Protein AF-A0A7R9DIX6-F1 (afdb_monomer_lite)

Structure (mmCIF, N/CA/C/O backbone):
data_AF-A0A7R9DIX6-F1
#
_entry.id   AF-A0A7R9DIX6-F1
#
loop_
_atom_site.group_PDB
_atom_site.id
_atom_site.type_symbol
_atom_site.label_atom_id
_atom_site.label_alt_id
_atom_site.label_comp_id
_atom_site.label_asym_id
_atom_site.label_entity_id
_atom_site.label_seq_id
_atom_site.pdbx_PDB_ins_code
_atom_site.Cartn_x
_atom_site.Cartn_y
_atom_site.Cartn_z
_atom_site.occupancy
_atom_site.B_iso_or_equiv
_atom_site.auth_seq_id
_atom_site.auth_comp_id
_atom_site.auth_asym_id
_atom_site.auth_atom_id
_atom_site.pdbx_PDB_model_num
ATOM 1 N N . MET A 1 1 ? 20.218 0.274 -115.977 1.00 43.94 1 MET A N 1
ATOM 2 C CA . MET A 1 1 ? 21.511 0.579 -115.327 1.00 43.94 1 MET A CA 1
ATOM 3 C C . MET A 1 1 ? 21.304 1.894 -114.583 1.00 43.94 1 MET A C 1
ATOM 5 O O . MET A 1 1 ? 20.953 2.846 -115.253 1.00 43.94 1 MET A O 1
ATOM 9 N N . LEU A 1 2 ? 21.343 2.051 -113.262 1.00 42.97 2 LEU A N 1
ATOM 10 C CA . LEU A 1 2 ? 21.556 1.204 -112.083 1.00 42.97 2 LEU A CA 1
ATOM 11 C C . LEU A 1 2 ? 20.763 1.890 -110.950 1.00 42.97 2 LEU A C 1
ATOM 13 O O . LEU A 1 2 ? 20.796 3.116 -110.863 1.00 42.9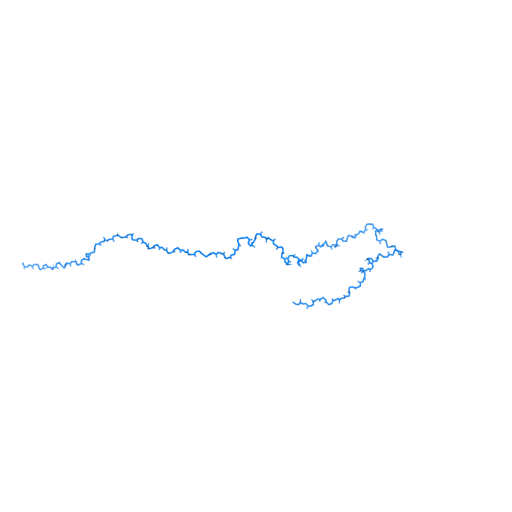7 2 LEU A O 1
ATOM 17 N N . ALA A 1 3 ? 20.052 1.138 -110.109 1.00 48.97 3 ALA A N 1
ATOM 18 C CA . ALA A 1 3 ? 19.514 1.687 -108.867 1.00 48.97 3 ALA A CA 1
ATOM 19 C C . ALA A 1 3 ? 20.700 1.984 -107.938 1.00 48.97 3 ALA A C 1
ATOM 21 O O . ALA A 1 3 ? 21.481 1.082 -107.635 1.00 48.97 3 ALA A O 1
ATOM 22 N N . VAL A 1 4 ? 20.869 3.247 -107.549 1.00 59.00 4 VAL A N 1
ATOM 23 C CA . VAL A 1 4 ? 21.847 3.644 -106.533 1.00 59.00 4 VAL A CA 1
ATOM 24 C C . VAL A 1 4 ? 21.355 3.075 -105.208 1.00 59.00 4 VAL A C 1
ATOM 26 O O . VAL A 1 4 ? 20.315 3.476 -104.698 1.00 59.00 4 VAL A O 1
ATOM 29 N N . SER A 1 5 ? 22.066 2.073 -104.703 1.00 59.25 5 SER A N 1
ATOM 30 C CA . SER A 1 5 ? 21.876 1.534 -103.364 1.00 59.25 5 SER A CA 1
ATOM 31 C C . SER A 1 5 ? 22.294 2.592 -102.349 1.00 59.25 5 SER A C 1
ATOM 33 O O . SER A 1 5 ? 23.464 2.986 -102.344 1.00 59.25 5 SER A O 1
ATOM 35 N N . ASP A 1 6 ? 21.368 3.034 -101.498 1.00 62.25 6 ASP A N 1
ATOM 36 C CA . ASP A 1 6 ? 21.712 3.854 -100.337 1.00 62.25 6 ASP A CA 1
ATOM 37 C C . ASP A 1 6 ? 22.811 3.143 -99.525 1.00 62.25 6 ASP A C 1
ATOM 39 O O . ASP A 1 6 ? 22.709 1.934 -99.277 1.00 62.25 6 ASP A O 1
ATOM 43 N N . PRO A 1 7 ? 23.893 3.838 -99.131 1.00 58.31 7 PRO A N 1
ATOM 44 C CA . PRO A 1 7 ? 24.931 3.225 -98.323 1.00 58.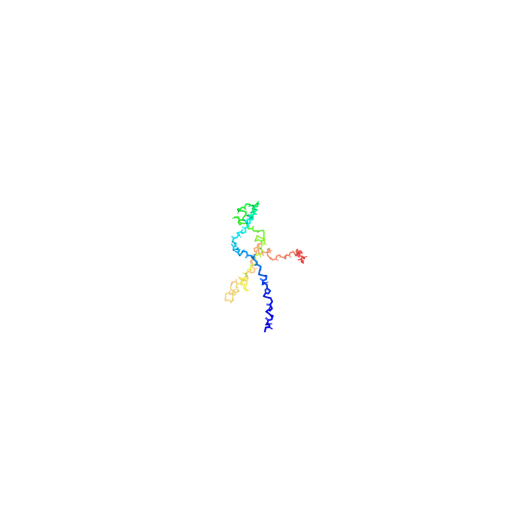31 7 PRO A CA 1
ATOM 45 C C . PRO A 1 7 ? 24.324 2.804 -96.983 1.00 58.31 7 PRO A C 1
ATOM 47 O O . PRO A 1 7 ? 23.720 3.611 -96.277 1.00 58.31 7 PRO A O 1
ATOM 50 N N . ILE A 1 8 ? 24.488 1.530 -96.622 1.00 64.94 8 ILE A N 1
ATOM 51 C CA . ILE A 1 8 ? 24.135 1.023 -95.294 1.00 64.94 8 ILE A CA 1
ATOM 52 C C . ILE A 1 8 ? 25.008 1.780 -94.291 1.00 64.94 8 ILE A C 1
ATOM 54 O O . ILE A 1 8 ? 26.193 1.483 -94.137 1.00 64.94 8 ILE A O 1
ATOM 58 N N . GLN A 1 9 ? 24.433 2.793 -93.642 1.00 64.31 9 GLN A N 1
ATOM 59 C CA . GLN A 1 9 ? 25.085 3.516 -92.560 1.00 64.31 9 GLN A CA 1
ATOM 60 C C . GLN A 1 9 ? 25.445 2.480 -91.480 1.00 64.31 9 GLN A C 1
ATOM 62 O O . GLN A 1 9 ? 24.537 1.800 -90.986 1.00 64.31 9 GLN A O 1
ATOM 67 N N . PRO A 1 10 ? 26.728 2.300 -91.112 1.00 66.62 10 PRO A N 1
ATOM 68 C CA . PRO A 1 10 ? 27.080 1.361 -90.061 1.00 66.62 10 PRO A CA 1
ATOM 69 C C . PRO A 1 10 ? 26.378 1.814 -88.783 1.00 66.62 10 PRO A C 1
ATOM 71 O O . PRO A 1 10 ? 26.590 2.931 -88.307 1.00 66.62 10 PRO A O 1
ATOM 74 N N . ARG A 1 11 ? 25.492 0.966 -88.253 1.00 68.38 11 ARG A N 1
ATOM 75 C CA . ARG A 1 11 ? 24.871 1.205 -86.952 1.00 68.38 11 ARG A CA 1
ATOM 76 C C . ARG A 1 11 ? 25.998 1.243 -85.929 1.00 68.38 11 ARG A C 1
ATOM 78 O O . ARG A 1 11 ? 26.649 0.232 -85.687 1.00 68.38 11 ARG A O 1
ATOM 85 N N . SER A 1 12 ? 26.272 2.423 -85.379 1.00 68.19 12 SER A N 1
ATOM 86 C CA . SER A 1 12 ? 27.246 2.586 -84.307 1.00 68.19 12 SER A CA 1
ATOM 87 C C . SER A 1 12 ? 26.648 1.998 -83.034 1.00 68.19 12 SER A C 1
ATOM 89 O O . SER A 1 12 ? 25.980 2.687 -82.263 1.00 68.19 12 SER A O 1
ATOM 91 N N . GLU A 1 13 ? 26.823 0.699 -82.847 1.00 70.25 13 GLU A N 1
ATOM 92 C CA . GLU A 1 13 ? 26.499 0.047 -81.589 1.00 70.25 13 GLU A CA 1
ATOM 93 C C . GLU A 1 13 ? 27.630 0.312 -80.592 1.00 70.25 13 GLU A C 1
ATOM 95 O O . GLU A 1 13 ? 28.817 0.271 -80.926 1.00 70.25 13 GLU A O 1
ATOM 100 N N . LEU A 1 14 ? 27.267 0.632 -79.351 1.00 77.12 14 LEU A N 1
ATOM 101 C CA . LEU A 1 14 ? 28.241 0.814 -78.284 1.00 77.12 14 LEU A CA 1
ATOM 102 C C . LEU A 1 14 ? 28.836 -0.554 -77.933 1.00 77.12 14 LEU A C 1
ATOM 104 O O . LEU A 1 14 ? 28.168 -1.394 -77.332 1.00 77.12 14 LEU A O 1
ATOM 108 N N . VAL A 1 15 ? 30.104 -0.779 -78.282 1.00 76.12 15 VAL A N 1
ATOM 109 C CA . VAL A 1 15 ? 30.840 -1.981 -77.869 1.00 76.12 15 VAL A CA 1
ATOM 110 C C . VAL A 1 15 ? 31.191 -1.848 -76.387 1.00 76.12 15 VAL A C 1
ATOM 112 O O . VAL A 1 15 ? 32.243 -1.330 -76.019 1.00 76.12 15 VAL A O 1
ATOM 115 N N . CYS A 1 16 ? 30.294 -2.311 -75.519 1.00 74.31 16 CYS A N 1
ATOM 116 C CA . CYS A 1 16 ? 30.540 -2.443 -74.087 1.00 74.31 16 CYS A CA 1
ATOM 117 C C . CYS A 1 16 ? 30.561 -3.926 -73.711 1.00 74.31 16 CYS A C 1
ATOM 119 O O . CYS A 1 16 ? 29.619 -4.666 -73.995 1.00 74.31 16 CYS A O 1
ATOM 121 N N . ARG A 1 17 ? 31.634 -4.382 -73.056 1.00 82.31 17 ARG A N 1
ATOM 122 C CA . ARG A 1 17 ? 31.659 -5.725 -72.468 1.00 82.31 17 ARG A CA 1
ATOM 123 C C . ARG A 1 17 ? 30.801 -5.708 -71.211 1.00 82.31 17 ARG A C 1
ATOM 125 O O . ARG A 1 17 ? 31.196 -5.118 -70.207 1.00 82.31 17 ARG A O 1
ATOM 132 N N . VAL A 1 18 ? 29.646 -6.367 -71.266 1.00 85.06 18 VAL A N 1
ATOM 133 C CA . VAL A 1 18 ? 28.790 -6.560 -70.093 1.00 85.06 18 VAL A CA 1
ATOM 134 C C . VAL A 1 18 ? 29.589 -7.307 -69.026 1.00 85.06 18 VAL A C 1
ATOM 136 O O . VAL A 1 18 ? 30.054 -8.424 -69.254 1.00 85.06 18 VAL A O 1
ATOM 139 N N . LYS A 1 19 ? 29.762 -6.680 -67.861 1.00 85.56 19 LYS A N 1
ATOM 140 C CA . LYS A 1 19 ? 30.376 -7.292 -66.685 1.00 85.56 19 LYS A CA 1
ATOM 141 C C . LYS A 1 19 ? 29.368 -7.268 -65.548 1.00 85.56 19 LYS A C 1
ATOM 143 O O . LYS A 1 19 ? 29.000 -6.203 -65.062 1.00 85.56 19 LYS A O 1
ATOM 148 N N . TYR A 1 20 ? 28.948 -8.447 -65.116 1.00 87.25 20 TYR A N 1
ATOM 149 C CA . TYR A 1 20 ? 28.171 -8.600 -63.895 1.00 87.25 20 TYR A CA 1
ATOM 150 C C . TYR A 1 20 ? 29.139 -8.601 -62.709 1.00 87.25 20 TYR A C 1
ATOM 152 O O . TYR A 1 20 ? 30.086 -9.388 -62.680 1.00 87.25 20 TYR A O 1
ATOM 160 N N . CYS A 1 21 ? 28.932 -7.697 -61.754 1.00 86.81 21 CYS A N 1
ATOM 161 C CA . CYS A 1 21 ? 29.736 -7.593 -60.539 1.00 86.81 21 CYS A CA 1
ATOM 162 C C . CYS A 1 21 ? 28.834 -7.769 -59.318 1.00 86.81 21 CYS A C 1
ATOM 164 O O . CYS A 1 21 ? 27.738 -7.220 -59.279 1.00 86.81 21 CYS A O 1
ATOM 166 N N . ASN A 1 22 ? 29.329 -8.489 -58.313 1.00 88.81 22 ASN A N 1
ATOM 167 C CA . ASN A 1 22 ? 28.708 -8.609 -56.995 1.00 88.81 22 ASN A CA 1
ATOM 168 C C . ASN A 1 22 ? 29.708 -8.139 -55.928 1.00 88.81 22 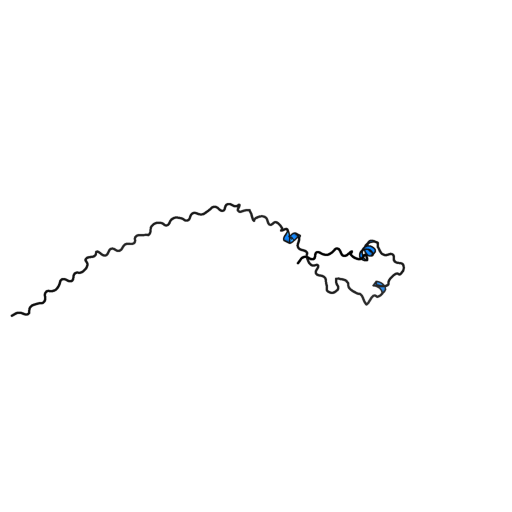ASN A C 1
ATOM 170 O O . ASN A 1 22 ? 30.163 -8.918 -55.093 1.00 88.81 22 ASN A O 1
ATOM 174 N N . THR A 1 23 ? 30.170 -6.891 -56.045 1.00 88.00 23 THR A N 1
ATOM 175 C CA . THR A 1 23 ? 31.061 -6.300 -55.042 1.00 88.00 23 THR A CA 1
ATOM 176 C C . THR A 1 23 ? 30.264 -6.053 -53.775 1.00 88.00 23 THR A C 1
ATOM 178 O O . THR A 1 23 ? 29.286 -5.305 -53.794 1.00 88.00 23 THR A O 1
ATOM 181 N N . LEU A 1 24 ? 30.681 -6.700 -52.693 1.00 90.44 24 LEU A N 1
ATOM 182 C CA . LEU A 1 24 ? 30.086 -6.499 -51.383 1.00 90.44 24 LEU A CA 1
ATOM 183 C C . LEU A 1 24 ? 30.431 -5.096 -50.858 1.00 90.44 24 LEU A C 1
ATOM 185 O O . LEU A 1 24 ? 31.500 -4.578 -51.190 1.00 90.44 24 LEU A O 1
ATOM 189 N N . PRO A 1 25 ? 29.536 -4.478 -50.069 1.00 89.44 25 PRO A N 1
ATOM 190 C CA . PRO A 1 25 ? 29.829 -3.215 -49.408 1.00 89.44 25 PRO A CA 1
ATOM 191 C C . PRO A 1 25 ? 30.947 -3.385 -48.374 1.00 89.44 25 PRO A C 1
ATOM 193 O O . PRO A 1 25 ? 31.160 -4.481 -47.848 1.00 89.44 25 PRO A O 1
ATOM 196 N N . ASP A 1 26 ? 31.628 -2.283 -48.063 1.00 90.19 26 ASP A N 1
ATOM 197 C CA . ASP A 1 26 ? 32.611 -2.255 -46.986 1.00 90.19 26 ASP A CA 1
ATOM 198 C C . ASP A 1 26 ? 31.953 -2.585 -45.642 1.00 90.19 26 ASP A C 1
ATOM 200 O O . ASP A 1 26 ? 30.787 -2.263 -45.390 1.00 90.19 26 ASP A O 1
ATOM 204 N N . ILE A 1 27 ? 32.722 -3.244 -44.776 1.00 88.81 27 ILE A N 1
ATOM 205 C CA . ILE A 1 27 ? 32.262 -3.644 -43.447 1.00 88.81 27 ILE A CA 1
ATOM 206 C C . ILE A 1 27 ? 31.888 -2.372 -42.664 1.00 88.81 27 ILE A C 1
ATOM 208 O O . ILE A 1 27 ? 32.727 -1.473 -42.543 1.00 88.81 27 ILE A O 1
ATOM 212 N N . PRO A 1 28 ? 30.654 -2.263 -42.132 1.00 89.50 28 PRO A N 1
ATOM 213 C CA . PRO A 1 28 ? 30.268 -1.116 -41.323 1.00 89.50 28 PRO A CA 1
ATOM 214 C C . PRO A 1 28 ? 31.083 -1.077 -40.026 1.00 89.50 28 PRO A C 1
ATOM 216 O O . PRO A 1 28 ? 31.544 -2.103 -39.531 1.00 89.50 28 PRO A O 1
ATOM 219 N N . PHE A 1 29 ? 31.241 0.109 -39.442 1.00 88.25 29 PHE A N 1
ATOM 220 C CA . PHE A 1 29 ? 31.869 0.223 -38.129 1.00 88.25 29 PHE A CA 1
ATOM 221 C C . PHE A 1 29 ? 30.968 -0.373 -37.047 1.00 88.25 29 PHE A C 1
ATOM 223 O O . PHE A 1 29 ? 29.789 -0.020 -36.960 1.00 88.25 29 PHE A O 1
ATOM 230 N N . ASP A 1 30 ? 31.545 -1.212 -36.187 1.00 91.88 30 ASP A N 1
ATOM 231 C CA . ASP A 1 30 ? 30.839 -1.724 -35.018 1.00 91.88 30 ASP A CA 1
ATOM 232 C C . ASP A 1 30 ? 30.418 -0.566 -34.095 1.00 91.88 30 ASP A C 1
ATOM 234 O O . ASP A 1 30 ? 31.226 0.332 -33.803 1.00 91.88 30 ASP A O 1
ATOM 238 N N . PRO A 1 31 ? 29.168 -0.565 -33.599 1.00 91.00 31 PRO A N 1
ATOM 239 C CA . PRO A 1 31 ? 28.739 0.417 -32.621 1.00 91.00 31 PRO A CA 1
ATOM 240 C C . PRO A 1 31 ? 29.572 0.282 -31.343 1.00 91.00 31 PRO A C 1
ATOM 242 O O . PRO A 1 31 ? 29.843 -0.813 -30.850 1.00 91.00 31 PRO A O 1
ATOM 245 N N . LYS A 1 32 ? 29.957 1.422 -30.766 1.00 90.44 32 LYS A N 1
ATOM 246 C CA . LYS A 1 32 ? 30.643 1.456 -29.473 1.00 90.44 32 LYS A CA 1
ATOM 247 C C . LYS A 1 32 ? 29.604 1.469 -28.359 1.00 90.44 32 LYS A C 1
ATOM 249 O O . LYS A 1 32 ? 28.880 2.449 -28.198 1.00 90.44 32 LYS A O 1
ATOM 254 N N . PHE A 1 33 ? 29.552 0.399 -27.575 1.00 90.38 33 PHE A N 1
ATOM 255 C CA . PHE A 1 33 ? 28.761 0.371 -26.350 1.00 90.38 33 PHE A CA 1
ATOM 256 C C . PHE A 1 33 ? 29.404 1.272 -25.296 1.00 90.38 33 PHE A C 1
ATOM 258 O O . PHE A 1 33 ? 30.612 1.212 -25.065 1.00 90.38 33 PHE A O 1
ATOM 265 N N . ILE A 1 34 ? 28.591 2.104 -24.651 1.00 91.19 34 ILE A N 1
ATOM 266 C CA . ILE A 1 34 ? 29.008 2.866 -23.476 1.00 91.19 34 ILE A CA 1
ATOM 267 C C . ILE A 1 34 ? 28.724 2.047 -22.218 1.00 91.19 34 ILE A C 1
ATOM 269 O O . ILE A 1 34 ? 27.653 1.453 -22.080 1.00 91.19 34 ILE A O 1
ATOM 273 N N . THR A 1 35 ? 29.683 2.011 -21.295 1.00 90.38 35 THR A N 1
ATOM 274 C CA . THR A 1 35 ? 29.498 1.337 -20.007 1.00 90.38 35 THR A CA 1
ATOM 275 C C . THR A 1 35 ? 28.523 2.133 -19.151 1.00 90.38 35 THR A C 1
ATOM 277 O O . THR A 1 35 ? 28.674 3.345 -18.987 1.00 90.38 35 THR A O 1
ATOM 280 N N . TYR A 1 36 ? 27.533 1.452 -18.580 1.00 90.00 36 TYR A N 1
ATOM 281 C CA . TYR A 1 36 ? 26.635 2.064 -17.611 1.00 90.00 36 TYR A CA 1
ATOM 282 C C . TYR A 1 36 ? 27.419 2.396 -16.331 1.00 90.00 36 TYR A C 1
ATOM 284 O O . TYR A 1 36 ? 27.970 1.482 -15.718 1.00 90.00 36 TYR A O 1
ATOM 292 N N . PRO A 1 37 ? 27.501 3.671 -15.906 1.00 89.56 37 PRO A N 1
ATOM 293 C CA . PRO A 1 37 ? 28.435 4.097 -14.861 1.00 89.56 37 PRO A CA 1
ATOM 294 C C . PRO A 1 37 ? 27.936 3.797 -13.445 1.00 89.56 37 PRO A C 1
ATOM 296 O O . PRO A 1 37 ? 28.478 4.320 -12.473 1.00 89.56 37 PRO A O 1
ATOM 299 N N . PHE A 1 38 ? 26.878 3.004 -13.311 1.00 87.56 38 PHE A N 1
ATOM 300 C CA . PHE A 1 38 ? 26.273 2.742 -12.027 1.00 87.56 38 PHE A CA 1
ATOM 301 C C . PHE A 1 38 ? 26.132 1.257 -11.752 1.00 87.56 38 PHE A C 1
ATOM 303 O O . PHE A 1 38 ? 25.978 0.448 -12.665 1.00 87.56 38 PHE A O 1
ATOM 310 N N . ASP A 1 39 ? 26.123 0.925 -10.467 1.00 84.31 39 ASP A N 1
ATOM 311 C CA . ASP A 1 39 ? 26.029 -0.455 -10.036 1.00 84.31 39 ASP A CA 1
ATOM 312 C C . ASP A 1 39 ? 24.678 -1.092 -10.414 1.00 84.31 39 ASP A C 1
ATOM 314 O O . ASP A 1 39 ? 23.607 -0.485 -10.284 1.00 84.31 39 ASP A O 1
ATOM 318 N N . SER A 1 40 ? 24.758 -2.339 -10.877 1.00 79.44 40 SER A N 1
ATOM 319 C CA . SER A 1 40 ? 23.617 -3.190 -11.220 1.00 79.44 40 SER A CA 1
ATOM 320 C C . SER A 1 40 ? 22.709 -3.447 -10.018 1.00 79.44 40 SER A C 1
ATOM 322 O O . SER A 1 40 ? 21.510 -3.664 -10.190 1.00 79.44 40 SER A O 1
ATOM 324 N N . THR A 1 41 ? 23.257 -3.359 -8.798 1.00 79.94 41 THR A N 1
ATOM 325 C CA . THR A 1 41 ? 22.514 -3.641 -7.569 1.00 79.94 41 THR A CA 1
ATOM 326 C C . THR A 1 41 ? 21.798 -2.438 -6.959 1.00 79.94 41 THR A C 1
ATOM 328 O O . THR A 1 41 ? 21.084 -2.595 -5.970 1.00 79.94 41 THR A O 1
ATOM 331 N N . ARG A 1 42 ? 21.900 -1.242 -7.562 1.00 74.88 42 ARG A N 1
ATOM 332 C CA . ARG A 1 42 ? 21.317 -0.001 -7.005 1.00 74.88 42 ARG A CA 1
ATOM 333 C C . ARG A 1 42 ? 19.822 -0.066 -6.690 1.00 74.88 42 ARG A C 1
ATOM 335 O O . ARG A 1 42 ? 19.349 0.734 -5.893 1.00 74.88 42 ARG A O 1
ATOM 342 N N . PHE A 1 43 ? 19.089 -0.983 -7.314 1.00 70.88 43 PHE A N 1
ATOM 343 C CA . PHE A 1 43 ? 17.649 -1.154 -7.117 1.00 70.88 43 PHE A CA 1
ATOM 344 C C . PHE A 1 43 ? 17.282 -2.454 -6.386 1.00 70.88 43 PHE A C 1
ATOM 346 O O . PHE A 1 43 ? 16.105 -2.785 -6.302 1.00 70.88 43 PHE A O 1
ATOM 353 N N . ILE A 1 44 ? 18.259 -3.208 -5.863 1.00 72.12 44 ILE A N 1
ATOM 354 C CA . ILE A 1 44 ? 18.001 -4.498 -5.196 1.00 72.12 44 ILE A CA 1
ATOM 355 C C . ILE A 1 44 ? 17.339 -4.301 -3.827 1.00 72.12 44 ILE A C 1
ATOM 357 O O . ILE A 1 44 ? 16.666 -5.203 -3.331 1.00 72.12 44 ILE A O 1
ATOM 361 N N . GLN A 1 45 ? 17.462 -3.113 -3.231 1.00 75.19 45 GLN A N 1
ATOM 362 C CA . GLN A 1 45 ? 16.878 -2.826 -1.928 1.00 75.19 45 GLN A CA 1
ATOM 363 C C . GLN A 1 45 ? 15.632 -1.944 -2.042 1.00 75.19 45 GLN A C 1
ATOM 365 O O . GLN A 1 45 ? 15.720 -0.745 -2.308 1.00 75.19 45 GLN A O 1
ATOM 370 N N . TYR A 1 46 ? 14.470 -2.537 -1.770 1.00 78.06 46 TYR A N 1
ATOM 371 C CA . TYR A 1 46 ? 13.257 -1.776 -1.498 1.00 78.06 46 TYR A CA 1
ATOM 372 C C . TYR A 1 46 ? 13.388 -1.094 -0.133 1.00 78.06 46 TYR A C 1
ATOM 374 O O . TYR A 1 46 ? 13.550 -1.767 0.885 1.00 78.06 46 TYR A O 1
ATOM 382 N N . ASN A 1 47 ? 13.319 0.235 -0.111 1.00 80.25 47 ASN A N 1
ATOM 383 C CA . ASN A 1 47 ? 13.274 1.020 1.116 1.00 80.25 47 ASN A CA 1
ATOM 384 C C . ASN A 1 47 ? 11.951 1.787 1.160 1.00 80.25 47 ASN A C 1
ATOM 386 O O . ASN A 1 47 ? 11.656 2.507 0.203 1.00 80.25 47 ASN A O 1
ATOM 390 N N . PRO A 1 48 ? 11.179 1.683 2.254 1.00 82.19 48 PRO A N 1
ATOM 391 C CA . PRO A 1 48 ? 9.920 2.391 2.356 1.00 82.19 48 PRO A CA 1
ATOM 392 C C . PRO A 1 48 ? 10.151 3.901 2.384 1.00 82.19 48 PRO A C 1
ATOM 394 O O . PRO A 1 48 ? 10.995 4.407 3.144 1.00 82.19 48 PRO A O 1
ATOM 397 N N . THR A 1 49 ? 9.400 4.610 1.549 1.00 86.06 49 THR A N 1
ATOM 398 C CA . THR A 1 49 ? 9.558 6.048 1.323 1.00 86.06 49 THR A CA 1
ATOM 399 C C . THR A 1 49 ? 8.979 6.856 2.479 1.00 86.06 49 THR A C 1
ATOM 401 O O . THR A 1 49 ? 8.120 6.396 3.231 1.00 86.06 49 THR A O 1
ATOM 404 N N . SER A 1 50 ? 9.424 8.104 2.627 1.00 86.56 50 SER A N 1
ATOM 405 C CA . SER A 1 50 ? 8.827 9.019 3.605 1.00 86.56 50 SER A CA 1
ATOM 406 C C . SER A 1 50 ? 7.331 9.228 3.355 1.00 86.56 50 SER A C 1
ATOM 408 O O . SER A 1 50 ? 6.591 9.381 4.318 1.00 86.56 50 SER A O 1
ATOM 410 N N . LEU A 1 51 ? 6.891 9.171 2.089 1.00 87.31 51 LEU A N 1
ATOM 411 C CA . LEU A 1 51 ? 5.489 9.323 1.696 1.00 87.31 51 LEU A CA 1
ATOM 412 C C . LEU A 1 51 ? 4.608 8.215 2.285 1.00 87.31 51 LEU A C 1
ATOM 414 O O . LEU A 1 51 ? 3.553 8.508 2.837 1.00 87.31 51 LEU A O 1
ATOM 418 N N . GLU A 1 52 ? 5.069 6.964 2.220 1.00 88.50 52 GLU A N 1
ATOM 419 C CA . GLU A 1 52 ? 4.369 5.810 2.802 1.00 88.50 52 GLU A CA 1
ATOM 420 C C . GLU A 1 52 ? 4.246 5.932 4.323 1.00 88.50 52 GLU A C 1
ATOM 422 O O . GLU A 1 52 ? 3.222 5.574 4.897 1.00 88.50 52 GLU A O 1
ATOM 427 N N . ARG A 1 53 ? 5.278 6.473 4.983 1.00 86.69 53 ARG A N 1
ATOM 428 C CA . ARG A 1 53 ? 5.278 6.666 6.442 1.00 86.69 53 ARG A CA 1
ATOM 429 C C . ARG A 1 53 ? 4.414 7.841 6.883 1.00 86.69 53 ARG A C 1
ATOM 431 O O . ARG A 1 53 ? 3.848 7.797 7.967 1.00 86.69 53 ARG A O 1
ATOM 438 N N . SER A 1 54 ? 4.343 8.901 6.079 1.00 89.38 54 SER A N 1
ATOM 439 C CA . SER A 1 54 ? 3.541 10.092 6.377 1.00 89.38 54 SER A CA 1
ATOM 440 C C . SER A 1 54 ? 2.083 9.963 5.946 1.00 89.38 54 SER A C 1
ATOM 442 O O . SER A 1 54 ? 1.302 10.888 6.172 1.00 89.38 54 SER A O 1
ATOM 444 N N . TYR A 1 55 ? 1.716 8.865 5.282 1.00 91.25 55 TYR A N 1
ATOM 445 C CA . TYR A 1 55 ? 0.356 8.665 4.819 1.00 91.25 55 TYR A CA 1
ATOM 446 C C . TYR A 1 55 ? -0.585 8.501 6.017 1.00 91.25 55 TYR A C 1
ATOM 448 O O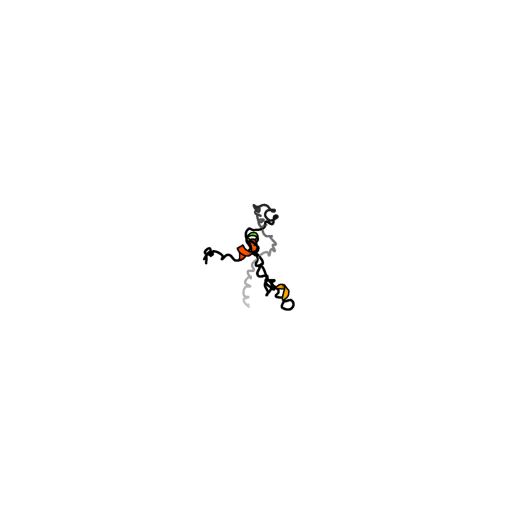 . TYR A 1 55 ? -0.468 7.561 6.804 1.00 91.25 55 TYR A O 1
ATOM 456 N N . LYS A 1 56 ? -1.516 9.447 6.162 1.00 90.56 56 LYS A N 1
ATOM 457 C CA . LYS A 1 56 ? -2.587 9.371 7.154 1.00 90.56 56 LYS A CA 1
ATOM 458 C C . LYS A 1 56 ? -3.675 8.460 6.599 1.00 90.56 56 LYS A C 1
ATOM 460 O O . LYS A 1 56 ? -4.421 8.869 5.715 1.00 90.56 56 LYS A O 1
ATOM 465 N N . TYR A 1 57 ? -3.730 7.234 7.106 1.00 90.25 57 TYR A N 1
ATOM 466 C CA . TYR A 1 57 ? -4.812 6.311 6.790 1.00 90.25 57 TYR A CA 1
ATOM 467 C C . TYR A 1 57 ? -6.114 6.834 7.387 1.00 90.25 57 TYR A C 1
ATOM 469 O O . TYR A 1 57 ? -6.175 7.161 8.574 1.00 90.25 57 TYR A O 1
ATOM 477 N N . GLU A 1 58 ? -7.143 6.919 6.554 1.00 88.25 58 GLU A N 1
ATOM 478 C CA . GLU A 1 58 ? -8.491 7.211 7.016 1.00 88.25 58 GLU A CA 1
ATOM 479 C C . GLU A 1 58 ? -9.018 6.008 7.805 1.00 88.25 58 GLU A C 1
ATOM 481 O O . GLU A 1 58 ? -8.916 4.861 7.359 1.00 88.25 58 GLU A O 1
ATOM 486 N N . VAL A 1 59 ? -9.551 6.262 9.000 1.00 86.75 59 VAL A N 1
ATOM 487 C CA . VAL A 1 59 ? -10.215 5.226 9.790 1.00 86.75 59 VAL A CA 1
ATOM 488 C C . VAL A 1 59 ? -11.601 5.038 9.193 1.00 86.75 59 VAL A C 1
ATOM 490 O O . VAL A 1 59 ? -12.492 5.854 9.406 1.00 86.75 59 VAL A O 1
ATOM 493 N N . LEU A 1 60 ? -11.764 3.973 8.411 1.00 88.56 60 LEU A N 1
ATOM 494 C CA . LEU A 1 60 ? -13.053 3.606 7.838 1.00 88.56 60 LEU A CA 1
ATOM 495 C C . LEU A 1 60 ? -13.934 3.035 8.950 1.00 88.56 60 LEU A C 1
ATOM 497 O O . LEU A 1 60 ? -13.757 1.889 9.363 1.00 88.56 60 LEU A O 1
ATOM 501 N N . THR A 1 61 ? -14.845 3.854 9.462 1.00 87.44 61 THR A N 1
ATOM 502 C CA . THR A 1 61 ? -15.812 3.454 10.482 1.00 87.44 61 THR A CA 1
ATOM 503 C C . THR A 1 61 ? -17.115 2.971 9.852 1.00 87.44 61 THR A C 1
ATOM 505 O O . THR A 1 61 ? -17.463 3.314 8.720 1.00 87.44 61 THR A O 1
ATOM 508 N N . GLU A 1 62 ? -17.846 2.146 10.598 1.00 89.62 62 GLU A N 1
ATOM 509 C CA . GLU A 1 62 ? -19.215 1.772 10.252 1.00 89.62 62 GLU A CA 1
ATOM 510 C C . GLU A 1 62 ? -20.150 2.992 10.325 1.00 89.62 62 GLU A C 1
ATOM 512 O O . GLU A 1 62 ? -19.803 4.039 10.877 1.00 89.62 62 GLU A O 1
ATOM 517 N N . HIS A 1 63 ? -21.357 2.865 9.769 1.00 86.81 63 HIS A N 1
ATOM 518 C CA . HIS A 1 63 ? -22.334 3.961 9.727 1.00 86.81 63 HIS A CA 1
ATOM 519 C C . HIS A 1 63 ? -22.735 4.464 11.124 1.00 86.81 63 HIS A C 1
ATOM 521 O O . HIS A 1 63 ? -23.100 5.627 11.272 1.00 86.81 63 HIS A O 1
ATOM 527 N N . ASP A 1 64 ? -22.676 3.595 12.131 1.00 89.00 64 ASP A N 1
ATOM 528 C CA . ASP A 1 64 ? -22.956 3.895 13.537 1.00 89.00 64 ASP A CA 1
ATOM 529 C C . ASP A 1 64 ? -21.685 4.223 14.340 1.00 89.00 64 ASP A C 1
ATOM 531 O O . ASP A 1 64 ? -21.729 4.310 15.565 1.00 89.00 64 ASP A O 1
ATOM 535 N N . LEU A 1 65 ? -20.542 4.402 13.665 1.00 88.81 65 LEU A N 1
ATOM 536 C CA . LEU A 1 65 ? -19.232 4.639 14.275 1.00 88.81 65 LEU A CA 1
ATOM 537 C C . LEU A 1 65 ? -18.801 3.534 15.261 1.00 88.81 65 LEU A C 1
ATOM 539 O O . LEU A 1 65 ? -17.972 3.781 16.135 1.00 88.81 65 LEU A O 1
ATOM 543 N N . GLY A 1 66 ? -19.350 2.320 15.130 1.00 87.56 66 GLY A N 1
ATOM 544 C CA . GLY A 1 66 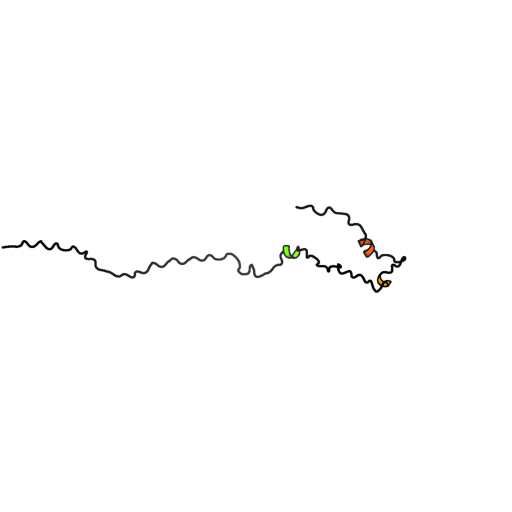? -19.122 1.220 16.069 1.00 87.56 66 GLY A CA 1
ATOM 545 C C . GLY A 1 66 ? -19.885 1.365 17.390 1.00 87.56 66 GLY A C 1
ATOM 546 O O . GLY A 1 66 ? -19.612 0.628 18.339 1.00 87.56 66 GLY A O 1
ATOM 547 N N . VAL A 1 67 ? -20.831 2.307 17.476 1.00 91.25 67 VAL A N 1
ATOM 548 C CA . VAL A 1 67 ? -21.661 2.550 18.659 1.00 91.25 67 VAL A CA 1
ATOM 549 C C . VAL A 1 67 ? -23.075 2.042 18.398 1.00 91.25 67 VAL A C 1
ATOM 551 O O . VAL A 1 67 ? -23.935 2.742 17.863 1.00 91.25 67 VAL A O 1
ATOM 554 N N . THR A 1 68 ? -23.334 0.810 18.830 1.00 91.19 68 THR A N 1
ATOM 555 C CA . 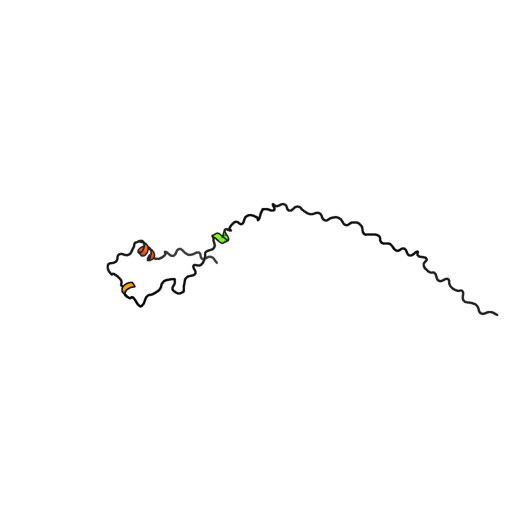THR A 1 68 ? -24.669 0.211 18.735 1.00 91.19 68 THR A CA 1
ATOM 556 C C . THR A 1 68 ? -25.563 0.682 19.885 1.00 91.19 68 THR A C 1
ATOM 558 O O . THR A 1 68 ? -25.177 0.656 21.055 1.00 91.19 68 THR A O 1
ATOM 561 N N . ILE A 1 69 ? -26.777 1.128 19.553 1.00 91.00 69 ILE A N 1
ATOM 562 C CA . ILE A 1 69 ? -27.771 1.579 20.535 1.00 91.00 69 ILE A CA 1
ATOM 563 C C . ILE A 1 69 ? -28.760 0.441 20.790 1.00 91.00 69 ILE A C 1
ATOM 565 O O . ILE A 1 69 ? -29.558 0.095 19.916 1.00 91.00 69 ILE A O 1
ATOM 569 N N . ASP A 1 70 ? -28.731 -0.123 21.995 1.00 91.62 70 ASP A N 1
ATOM 570 C CA . ASP A 1 70 ? -29.677 -1.151 22.417 1.00 91.62 70 ASP A CA 1
ATOM 571 C C . ASP A 1 70 ? -30.984 -0.513 22.916 1.00 91.62 70 ASP A C 1
ATOM 573 O O . ASP A 1 70 ? -31.035 0.198 23.914 1.00 91.62 70 ASP A O 1
ATOM 577 N N . LEU A 1 71 ? -32.082 -0.765 22.207 1.00 91.62 71 LEU A N 1
ATOM 578 C CA . LEU A 1 71 ? -33.414 -0.284 22.593 1.00 91.62 71 LEU A CA 1
ATOM 579 C C . LEU A 1 71 ? -34.233 -1.341 23.348 1.00 91.62 71 LEU A C 1
ATOM 581 O O . LEU A 1 71 ? -35.358 -1.063 23.771 1.00 91.62 71 LEU A O 1
ATOM 585 N N . ILE A 1 72 ? -33.700 -2.556 23.486 1.00 94.31 72 ILE A N 1
ATOM 586 C CA . ILE A 1 72 ? -34.364 -3.701 24.109 1.00 94.31 72 ILE A CA 1
ATOM 587 C C . ILE A 1 72 ? -34.062 -3.699 25.605 1.00 94.31 72 ILE A C 1
ATOM 589 O O . ILE A 1 72 ? -34.993 -3.734 26.414 1.00 94.31 72 ILE A O 1
ATOM 593 N N . ASN A 1 73 ? -32.783 -3.618 25.978 1.00 91.69 73 ASN A N 1
ATOM 594 C CA . ASN A 1 73 ? -32.383 -3.552 27.375 1.00 91.69 73 ASN A CA 1
ATOM 595 C C . ASN A 1 73 ? -32.168 -2.103 27.832 1.00 91.69 73 ASN A C 1
ATOM 597 O O . ASN A 1 73 ? -31.124 -1.497 27.599 1.00 91.69 73 ASN A O 1
ATOM 601 N N . LYS A 1 74 ? -33.162 -1.559 28.540 1.00 86.88 74 LYS A N 1
ATOM 602 C CA . LYS A 1 74 ? -33.088 -0.201 29.101 1.00 86.88 74 LYS A CA 1
ATOM 603 C C . LYS A 1 74 ? -32.090 -0.087 30.249 1.00 86.88 74 LYS A C 1
ATOM 605 O O . LYS A 1 74 ? -31.572 1.005 30.463 1.00 86.88 74 LYS A O 1
ATOM 610 N N . ASP A 1 75 ? -31.809 -1.187 30.948 1.00 88.88 75 ASP A N 1
ATOM 611 C CA . ASP A 1 75 ? -30.945 -1.188 32.131 1.00 88.88 75 ASP A CA 1
ATOM 612 C C . ASP A 1 75 ? -29.496 -0.831 31.781 1.00 88.88 75 ASP A C 1
ATOM 614 O O . ASP A 1 75 ? -28.792 -0.243 32.597 1.00 88.88 75 ASP A O 1
ATOM 618 N N . THR A 1 76 ? -29.083 -1.089 30.535 1.00 89.50 76 THR A N 1
ATOM 619 C CA . THR A 1 76 ? -27.765 -0.740 29.982 1.00 89.50 76 THR A CA 1
ATOM 620 C C . THR A 1 76 ? -27.457 0.760 30.062 1.00 89.50 76 THR A C 1
ATOM 622 O O . THR A 1 76 ? -26.294 1.138 30.160 1.00 89.50 76 THR A O 1
ATOM 625 N N . TYR A 1 77 ? -28.482 1.617 30.030 1.00 89.44 77 TYR A N 1
ATOM 626 C CA . TYR A 1 77 ? -28.327 3.075 29.967 1.00 89.44 77 TYR A CA 1
ATOM 627 C C . TYR A 1 77 ? -28.892 3.797 31.195 1.00 89.44 77 TYR A C 1
ATOM 629 O O . TYR A 1 77 ? -29.022 5.024 31.182 1.00 89.44 77 TYR A O 1
ATOM 637 N N . ILE A 1 78 ? -29.269 3.065 32.248 1.00 89.31 78 ILE A N 1
ATOM 638 C CA . ILE A 1 78 ? -29.745 3.692 33.483 1.00 89.31 78 ILE A CA 1
ATOM 639 C C . ILE A 1 78 ? -28.572 4.427 34.127 1.00 89.31 78 ILE A C 1
ATOM 641 O O . ILE A 1 78 ? -27.570 3.825 34.503 1.00 89.31 78 ILE A O 1
ATOM 645 N N . ASN A 1 79 ? -28.713 5.744 34.247 1.00 83.31 79 ASN A N 1
ATOM 646 C CA . ASN A 1 79 ? -27.701 6.591 34.854 1.00 83.31 79 ASN A CA 1
ATOM 647 C C . ASN A 1 79 ? -27.747 6.456 36.385 1.00 83.31 79 ASN A C 1
ATOM 649 O O . ASN A 1 79 ? -28.800 6.666 36.992 1.00 83.31 79 ASN A O 1
ATOM 653 N N . ASP A 1 80 ? -26.612 6.134 37.005 1.00 84.75 80 ASP A N 1
ATOM 654 C CA . ASP A 1 80 ? -26.456 6.209 38.455 1.00 84.75 80 ASP A CA 1
ATOM 655 C C . ASP A 1 80 ? -26.061 7.638 38.845 1.00 84.75 80 ASP A C 1
ATOM 657 O O . ASP A 1 80 ? -24.946 8.094 38.600 1.00 84.75 80 ASP A O 1
ATOM 661 N N . HIS A 1 81 ? -26.987 8.354 39.484 1.00 80.31 81 HIS A N 1
ATOM 662 C CA . HIS A 1 81 ? -26.800 9.743 39.905 1.00 80.31 81 HIS A CA 1
ATOM 663 C C . HIS A 1 81 ? -25.663 9.949 40.926 1.00 80.31 81 HIS A C 1
ATOM 665 O O . HIS A 1 81 ? -25.318 11.097 41.206 1.00 80.31 81 HIS A O 1
ATOM 671 N N . GLY A 1 82 ? -25.110 8.875 41.503 1.00 81.31 82 GLY A N 1
ATOM 672 C CA . GLY A 1 82 ? -23.966 8.917 42.416 1.00 81.31 82 GLY A CA 1
ATOM 673 C C . GLY A 1 82 ? -22.629 8.490 41.804 1.00 81.31 82 GLY A C 1
ATOM 674 O O . GLY A 1 82 ? -21.623 8.514 42.515 1.00 81.31 82 GLY A O 1
ATOM 675 N N . ALA A 1 83 ? -22.593 8.087 40.531 1.00 85.62 83 ALA A N 1
ATOM 676 C CA . ALA A 1 83 ? -21.365 7.622 39.900 1.00 85.62 83 ALA A CA 1
ATOM 677 C C . ALA A 1 83 ? -20.369 8.778 39.716 1.00 85.62 83 ALA A C 1
ATOM 679 O O . ALA A 1 83 ? -20.690 9.816 39.134 1.00 85.62 83 ALA A O 1
ATOM 680 N N . GLN A 1 84 ? -19.147 8.592 40.214 1.00 88.81 84 GLN A N 1
ATOM 681 C CA . GLN A 1 84 ? -18.037 9.496 39.933 1.00 88.81 84 GLN A CA 1
ATOM 682 C C . GLN A 1 84 ? -17.453 9.151 38.560 1.00 88.81 84 GLN A C 1
ATOM 684 O O . GLN A 1 84 ? -17.194 7.978 38.284 1.00 88.81 84 GLN A O 1
ATOM 689 N N . LEU A 1 85 ? -17.251 10.165 37.718 1.00 89.69 85 LEU A N 1
ATOM 690 C CA . LEU A 1 85 ? -16.658 9.989 36.398 1.00 89.69 85 LEU A CA 1
ATOM 691 C C . LEU A 1 85 ? -15.166 9.645 36.538 1.00 89.69 85 LEU A C 1
ATOM 693 O O . LEU A 1 85 ? -14.490 10.128 37.452 1.00 89.69 85 LEU A O 1
ATOM 697 N N . ASP A 1 86 ? -14.653 8.777 35.666 1.00 93.50 86 ASP A N 1
ATOM 698 C CA . ASP A 1 86 ? -13.223 8.478 35.662 1.00 93.50 86 ASP A CA 1
ATOM 699 C C . ASP A 1 86 ? -12.442 9.724 35.204 1.00 93.50 86 ASP A C 1
ATOM 701 O O . ASP A 1 86 ? -12.873 10.403 34.267 1.00 93.50 86 ASP A O 1
ATOM 705 N N . PRO A 1 87 ? -11.283 10.042 35.806 1.00 93.31 87 PRO A N 1
ATOM 706 C CA . PRO A 1 87 ? -10.479 11.186 35.381 1.00 93.31 87 PRO A CA 1
ATOM 707 C C . PRO A 1 87 ? -10.085 11.163 33.893 1.00 93.31 87 PRO A C 1
ATOM 709 O O . PRO A 1 87 ? -9.879 12.221 33.295 1.00 93.31 87 PRO A O 1
ATOM 712 N N . ALA A 1 88 ? -9.949 9.980 33.279 1.00 93.31 88 ALA A N 1
ATOM 713 C CA . ALA A 1 88 ? -9.687 9.859 31.847 1.00 93.31 88 ALA A CA 1
ATOM 714 C C . ALA A 1 88 ? -10.904 10.266 31.003 1.00 93.31 88 ALA A C 1
ATOM 716 O O . ALA A 1 88 ? -10.722 10.901 29.965 1.00 93.31 88 ALA A O 1
ATOM 717 N N . ASP A 1 89 ? -12.115 9.955 31.469 1.00 91.88 89 ASP A N 1
ATOM 718 C CA . ASP A 1 89 ? -13.373 10.321 30.815 1.00 91.88 89 ASP A CA 1
ATOM 719 C C . ASP A 1 89 ? -13.689 11.811 31.011 1.00 91.88 89 ASP A C 1
ATOM 721 O O . ASP A 1 89 ? -14.107 12.478 30.067 1.00 91.88 89 ASP A O 1
ATOM 725 N N . GLU A 1 90 ? -13.416 12.367 32.199 1.00 91.31 90 GLU A N 1
ATOM 726 C CA . GLU A 1 90 ? -13.525 13.810 32.469 1.00 91.31 90 GLU A CA 1
ATOM 727 C C . GLU A 1 90 ? -12.692 14.632 31.479 1.00 91.31 90 GLU A C 1
ATOM 729 O O . GLU A 1 90 ? -13.167 15.637 30.951 1.00 91.31 90 GLU A O 1
ATOM 734 N N . LYS A 1 91 ? -11.477 14.170 31.164 1.00 90.88 91 LYS A N 1
ATOM 735 C CA . LYS A 1 91 ? -10.584 14.842 30.215 1.00 90.88 91 LYS A CA 1
ATOM 736 C C . LYS A 1 91 ? -11.147 14.897 28.792 1.00 90.88 91 LYS A C 1
ATOM 738 O O . LYS A 1 91 ? -10.854 15.833 28.056 1.00 90.88 91 LYS A O 1
ATOM 743 N N . LEU A 1 92 ? -11.947 13.909 28.387 1.00 91.88 92 LEU A N 1
ATOM 744 C CA . LEU A 1 92 ? -12.580 13.893 27.062 1.00 91.88 92 LEU A CA 1
ATOM 745 C C . LEU A 1 92 ? -13.684 14.953 26.923 1.00 91.88 92 LEU A C 1
ATOM 747 O O . LEU A 1 92 ? -14.091 15.253 25.804 1.00 91.88 92 LEU A O 1
ATOM 751 N N . LEU A 1 93 ? -14.176 15.500 28.041 1.00 90.75 93 LEU A N 1
ATOM 752 C CA . LEU A 1 93 ? -15.199 16.547 28.067 1.00 90.75 93 LEU A CA 1
ATOM 753 C C . LEU A 1 93 ? -14.611 17.967 27.996 1.00 90.75 93 LEU A C 1
ATOM 755 O O . LEU A 1 93 ? -15.372 18.932 27.905 1.00 90.75 93 LEU A O 1
ATOM 759 N N . GLU A 1 94 ? -13.285 18.117 28.062 1.00 88.94 94 GLU A N 1
ATOM 760 C CA . GLU A 1 94 ? -12.611 19.409 27.914 1.00 88.94 94 GLU A CA 1
ATOM 761 C C . GLU A 1 94 ? -12.786 19.943 26.478 1.00 88.94 94 GLU A C 1
ATOM 763 O O . GLU A 1 94 ? -12.678 19.192 25.509 1.00 88.94 94 GLU A O 1
ATOM 768 N N . GLU A 1 95 ? -13.053 21.247 26.312 1.00 83.06 95 GLU A N 1
ATOM 769 C CA . GLU A 1 95 ? -13.079 21.845 24.971 1.00 83.06 95 GLU A CA 1
ATOM 770 C C . GLU A 1 95 ? -11.669 21.836 24.370 1.00 83.06 95 GLU A C 1
ATOM 772 O O . GLU A 1 95 ? -10.717 22.337 24.978 1.00 83.06 95 GLU A O 1
ATOM 777 N N . ASP A 1 96 ? -11.539 21.335 23.138 1.00 76.94 96 ASP A N 1
ATOM 778 C CA . ASP A 1 96 ? -10.316 21.512 22.367 1.00 76.94 96 ASP A CA 1
ATOM 779 C C . ASP A 1 96 ? -10.078 23.014 22.184 1.00 76.94 96 ASP A C 1
ATOM 781 O O . ASP A 1 96 ? -10.792 23.700 21.446 1.00 76.94 96 ASP A O 1
ATOM 785 N N . ILE A 1 97 ? -9.049 23.544 22.853 1.00 69.06 97 ILE A N 1
ATOM 786 C CA . ILE A 1 97 ? -8.560 24.896 22.601 1.00 69.06 97 ILE A CA 1
ATOM 787 C C . ILE A 1 97 ? -8.197 24.917 21.118 1.00 69.06 97 ILE A C 1
ATOM 789 O O . ILE A 1 97 ? -7.209 24.293 20.725 1.00 69.06 97 ILE A O 1
ATOM 793 N N . LEU A 1 98 ? -9.019 25.586 20.301 1.00 59.00 98 LEU A N 1
ATOM 794 C CA . LEU A 1 98 ? -8.832 25.717 18.860 1.00 59.00 98 LEU A CA 1
ATOM 795 C C . LEU A 1 98 ? -7.458 26.334 18.598 1.00 59.00 98 LEU A C 1
ATOM 797 O O . LEU A 1 98 ? -7.294 27.550 18.492 1.00 59.00 98 LEU A O 1
ATOM 801 N N . THR A 1 99 ? -6.439 25.489 18.493 1.00 56.44 99 THR A N 1
ATOM 802 C CA . THR A 1 99 ? -5.201 25.877 17.844 1.00 56.44 99 THR A CA 1
ATOM 803 C C . THR A 1 99 ? -5.586 26.196 16.403 1.00 56.44 99 THR A C 1
ATOM 805 O O . THR A 1 99 ? -6.330 25.416 15.801 1.00 56.44 99 THR A O 1
ATOM 808 N N . PRO A 1 100 ? -5.186 27.359 15.856 1.00 58.06 100 PRO A N 1
ATOM 809 C CA . PRO A 1 100 ? -5.507 27.716 14.484 1.00 58.06 100 PRO A CA 1
ATOM 810 C C . PRO A 1 100 ? -4.941 26.627 13.573 1.00 58.06 100 PRO A C 1
ATOM 812 O O . PRO A 1 100 ? -3.739 26.574 13.322 1.00 58.06 100 PRO A O 1
ATOM 815 N N . GLN A 1 101 ? -5.812 25.714 13.143 1.00 54.00 101 GLN A N 1
ATOM 816 C CA . GLN A 1 101 ? -5.473 24.667 12.197 1.00 54.00 101 GLN A CA 1
ATOM 817 C C . GLN A 1 101 ? -5.043 25.372 10.913 1.00 54.00 101 GLN A C 1
ATOM 819 O O . GLN A 1 101 ? -5.749 26.248 10.410 1.00 54.00 101 GLN A O 1
ATOM 824 N N . ASP A 1 102 ? -3.833 25.044 10.468 1.00 47.16 102 ASP A N 1
ATOM 825 C CA . ASP A 1 102 ? -3.097 25.666 9.373 1.00 47.16 102 ASP A CA 1
ATOM 826 C C . ASP A 1 102 ? -4.017 25.985 8.179 1.00 47.16 102 ASP A C 1
ATOM 828 O O . ASP A 1 102 ? -4.407 25.118 7.397 1.00 47.16 102 ASP A O 1
ATOM 832 N N . SER A 1 103 ? -4.351 27.267 8.020 1.00 50.06 103 SER A N 1
ATOM 833 C CA . SER A 1 103 ? -4.879 27.804 6.771 1.00 50.06 103 SER A CA 1
ATOM 834 C C . SER A 1 103 ? -3.746 27.783 5.743 1.00 50.06 103 SER A C 1
ATOM 836 O O . SER A 1 103 ? -3.087 28.804 5.522 1.00 50.06 103 SER A O 1
ATOM 838 N N . LYS A 1 104 ? -3.511 26.646 5.084 1.00 47.59 104 LYS A N 1
ATOM 839 C CA . LYS A 1 104 ? -2.690 26.611 3.869 1.00 47.59 104 LYS A CA 1
ATOM 840 C C . LYS A 1 104 ? -3.402 25.931 2.704 1.00 47.59 104 LYS A C 1
ATOM 842 O O . LYS A 1 104 ? -3.625 24.727 2.677 1.00 47.59 104 LYS A O 1
ATOM 847 N N . ARG A 1 105 ? -3.751 26.836 1.791 1.00 40.69 105 ARG A N 1
ATOM 848 C CA . ARG A 1 105 ? -4.062 26.739 0.366 1.00 40.69 105 ARG A CA 1
ATOM 849 C C . ARG A 1 105 ? -3.124 25.827 -0.420 1.00 40.69 105 ARG A C 1
ATOM 851 O O . ARG A 1 105 ? -1.918 25.812 -0.086 1.00 40.69 105 ARG A O 1
#

pLDDT: mean 80.69, std 13.58, range [40.69, 94.31]

Foldseek 3Di:
DDPPDDPPDPDPDPPDDDDDDDDDDDDDDDDDDDDDPDDPCPPVDDDDDPCNVPDDDDDDADPCSPDDDDPPDPVVPDDDPPDDDDPVVVVVPDDDPPPPDDPDD

Radius of gyration: 50.26 Å; chains: 1; bounding box: 67×36×158 Å

Secondary structure (DSSP, 8-state):
----PPP---------------PPPPPPPPP-PPPP-S-TTTTS-----HHHHH--------TTTT----SS-GGGG---TTPPPPHHHHHHTS-----------

InterPro domains:
  IPR007133 RNA polymerase II associated factor Paf1 [PF03985] (13-105)
  IPR007133 RNA polymerase II associated factor Paf1 [PTHR23188] (11-103)

Organism: Timema cristinae (NCBI:txid61476)

Sequence (105 aa):
MLAVSDPIQPRSELVCRVKYCNTLPDIPFDPKFITYPFDSTRFIQYNPTSLERSYKYEVLTEHDLGVTIDLINKDTYINDHGAQLDPADEKLLEEDILTPQDSKR